Protein AF-A0AAU2IVK0-F1 (afdb_monomer)

Structure (mmCIF, N/CA/C/O backbone):
data_AF-A0AAU2IVK0-F1
#
_entry.id   AF-A0AAU2IVK0-F1
#
loop_
_atom_site.group_PDB
_atom_site.id
_atom_site.type_symbol
_atom_site.label_atom_id
_atom_site.label_alt_id
_atom_site.label_comp_id
_atom_site.label_asym_id
_atom_site.label_entity_id
_atom_site.label_seq_id
_atom_site.pdbx_PDB_ins_code
_atom_site.Cartn_x
_atom_site.Cartn_y
_atom_site.Cartn_z
_atom_site.occupancy
_atom_site.B_iso_or_equiv
_atom_site.auth_seq_id
_atom_site.auth_comp_id
_atom_site.auth_asym_id
_atom_site.auth_atom_id
_atom_site.pdbx_PDB_model_num
ATOM 1 N N . MET A 1 1 ? -2.141 32.136 -6.885 1.00 42.75 1 MET A N 1
ATOM 2 C CA . MET A 1 1 ? -2.558 30.899 -7.579 1.00 42.75 1 MET A CA 1
ATOM 3 C C . MET A 1 1 ? -3.591 30.207 -6.710 1.00 42.75 1 MET A C 1
ATOM 5 O O . MET A 1 1 ? -3.245 29.808 -5.608 1.00 42.75 1 MET A O 1
ATOM 9 N N . CYS A 1 2 ? -4.845 30.132 -7.153 1.00 53.12 2 CYS A N 1
ATOM 10 C CA . CYS A 1 2 ? -5.876 29.345 -6.474 1.00 53.12 2 CYS A CA 1
ATOM 11 C C . CYS A 1 2 ? -5.891 27.954 -7.111 1.00 53.12 2 CYS A C 1
ATOM 13 O O . CYS A 1 2 ? -6.119 27.846 -8.314 1.00 53.12 2 CYS A O 1
ATOM 15 N N . LEU A 1 3 ? -5.622 26.906 -6.331 1.00 53.50 3 LEU A N 1
ATOM 16 C CA . LEU A 1 3 ? -5.931 25.539 -6.750 1.00 53.50 3 LEU A CA 1
ATOM 17 C C . LEU A 1 3 ? -7.460 25.429 -6.917 1.00 53.50 3 LEU A C 1
ATOM 19 O O . LEU A 1 3 ? -8.185 25.956 -6.068 1.00 53.50 3 LEU A O 1
ATOM 23 N N . PRO A 1 4 ? -7.977 24.794 -7.982 1.00 55.09 4 PRO A N 1
ATOM 24 C CA . PRO A 1 4 ? -9.416 24.619 -8.152 1.00 55.09 4 PRO A CA 1
ATOM 25 C C . PRO A 1 4 ? -9.978 23.783 -6.988 1.00 55.09 4 PRO A C 1
ATOM 27 O O . PRO A 1 4 ? -9.588 22.640 -6.767 1.00 55.09 4 PRO A O 1
ATOM 30 N N . THR A 1 5 ? -10.897 24.371 -6.222 1.00 57.94 5 THR A N 1
ATOM 31 C CA . THR A 1 5 ? -11.438 23.877 -4.938 1.00 57.94 5 THR A CA 1
ATOM 32 C C . THR A 1 5 ? -12.451 22.732 -5.054 1.00 57.94 5 THR A C 1
ATOM 34 O O . THR A 1 5 ? -13.000 22.286 -4.044 1.00 57.94 5 THR A O 1
ATOM 37 N N . GLY A 1 6 ? -12.704 22.228 -6.265 1.00 61.59 6 GLY A N 1
ATOM 38 C CA . GLY A 1 6 ? -13.757 21.241 -6.515 1.00 61.59 6 GLY A CA 1
ATOM 39 C C . GLY A 1 6 ? -13.535 19.897 -5.819 1.00 61.59 6 GLY A C 1
ATOM 40 O O . GLY A 1 6 ? -14.489 19.315 -5.327 1.00 61.59 6 GLY A O 1
ATOM 41 N N . LEU A 1 7 ? -12.287 19.423 -5.728 1.00 63.31 7 LEU A N 1
ATOM 42 C CA . LEU A 1 7 ? -11.965 18.128 -5.106 1.00 63.31 7 LEU A CA 1
ATOM 43 C C . LEU A 1 7 ? -11.646 18.246 -3.611 1.00 63.31 7 LEU A C 1
ATOM 45 O O . LEU A 1 7 ? -11.989 17.357 -2.842 1.00 63.31 7 LEU A O 1
ATOM 49 N N . ALA A 1 8 ? -11.034 19.354 -3.183 1.00 65.19 8 ALA A N 1
ATOM 50 C CA . ALA A 1 8 ? -10.637 19.567 -1.787 1.00 65.19 8 ALA A CA 1
ATOM 51 C C . ALA A 1 8 ? -11.829 19.744 -0.825 1.00 65.19 8 ALA A C 1
ATOM 53 O O . ALA A 1 8 ? -11.670 19.598 0.382 1.00 65.19 8 ALA A O 1
ATOM 54 N N . SER A 1 9 ? -13.011 20.079 -1.352 1.00 75.06 9 SER A N 1
ATOM 55 C CA . SER A 1 9 ? -14.247 20.264 -0.580 1.00 75.06 9 SER A CA 1
ATOM 56 C C . SER A 1 9 ? -15.127 19.013 -0.521 1.00 75.06 9 SER A C 1
ATOM 58 O O . SER A 1 9 ? -16.104 18.989 0.230 1.00 75.06 9 SER A O 1
ATOM 60 N N . LEU A 1 10 ? -14.799 17.966 -1.286 1.00 75.31 10 LEU A N 1
ATOM 61 C CA . LEU A 1 10 ? -15.554 16.721 -1.251 1.00 75.31 10 LEU A CA 1
ATOM 62 C C . LEU A 1 10 ? -15.214 15.944 0.025 1.00 75.31 10 LEU A C 1
ATOM 64 O O . LEU A 1 10 ? -14.033 15.794 0.346 1.00 75.31 10 LEU A O 1
ATOM 68 N N . PRO A 1 11 ? -16.217 15.405 0.741 1.00 74.50 11 PRO A N 1
ATOM 69 C CA . PRO A 1 11 ? -15.967 14.550 1.888 1.00 74.50 11 PRO A CA 1
ATOM 70 C C . PRO A 1 11 ? -15.168 13.319 1.457 1.00 74.50 11 PRO A C 1
ATOM 72 O O . PRO A 1 11 ? -15.681 12.428 0.778 1.00 74.50 11 PRO A O 1
ATOM 75 N N . ALA A 1 12 ? -13.912 13.258 1.878 1.00 78.06 12 ALA A N 1
ATOM 76 C CA . ALA A 1 12 ? -13.069 12.087 1.744 1.00 78.06 12 ALA A CA 1
ATOM 77 C C . ALA A 1 12 ? -12.642 11.655 3.140 1.00 78.06 12 ALA A C 1
ATOM 79 O O . ALA A 1 12 ? -12.238 12.472 3.967 1.00 78.06 12 ALA A O 1
ATOM 80 N N . ALA A 1 13 ? -12.723 10.358 3.405 1.00 82.25 13 ALA A N 1
ATOM 81 C CA . ALA A 1 13 ? -11.935 9.817 4.493 1.00 82.25 13 ALA A CA 1
ATOM 82 C C . ALA A 1 13 ? -10.466 9.827 4.033 1.00 82.25 13 ALA A C 1
ATOM 84 O O . ALA A 1 13 ? -10.172 9.572 2.862 1.00 82.25 13 ALA A O 1
ATOM 85 N N . VAL A 1 14 ? -9.556 10.185 4.934 1.00 79.94 14 VAL A N 1
ATOM 86 C CA . VAL A 1 14 ? -8.135 10.356 4.616 1.00 79.94 14 VAL A CA 1
ATOM 87 C C . VAL A 1 14 ? -7.332 9.481 5.572 1.00 79.94 14 VAL A C 1
ATOM 89 O O . VAL A 1 14 ? -7.470 9.646 6.784 1.00 79.94 14 VAL A O 1
ATOM 92 N N . PRO A 1 15 ? -6.516 8.542 5.066 1.00 83.69 15 PRO A N 1
ATOM 93 C CA . PRO A 1 15 ? -5.635 7.764 5.912 1.00 83.69 15 PRO A CA 1
ATOM 94 C C . PRO A 1 15 ? -4.505 8.674 6.386 1.00 83.69 15 PRO A C 1
ATOM 96 O O . PRO A 1 15 ? -3.922 9.424 5.600 1.00 83.69 15 PRO A O 1
ATOM 99 N N . VAL A 1 16 ? -4.182 8.594 7.672 1.00 90.06 16 VAL A N 1
ATOM 100 C CA . VAL A 1 16 ? -3.043 9.315 8.238 1.00 90.06 16 VAL A CA 1
ATOM 101 C C . VAL A 1 16 ? -1.808 8.430 8.096 1.00 90.06 16 VAL A C 1
ATOM 103 O O . VAL A 1 16 ? -1.815 7.264 8.499 1.00 90.06 16 VAL A O 1
ATOM 106 N N . LYS A 1 17 ? -0.765 8.956 7.453 1.00 92.88 17 LYS A N 1
ATOM 107 C CA . LYS A 1 17 ? 0.481 8.232 7.195 1.00 92.88 17 LYS A CA 1
ATOM 108 C C . LYS A 1 17 ? 1.661 9.187 7.074 1.00 92.88 17 LYS A C 1
ATOM 110 O O . LYS A 1 17 ? 1.516 10.312 6.594 1.00 92.88 17 LYS A O 1
ATOM 115 N N . LYS A 1 18 ? 2.846 8.691 7.416 1.00 94.88 18 LYS A N 1
ATOM 116 C CA . LYS A 1 18 ? 4.124 9.323 7.090 1.00 94.88 18 LYS A CA 1
ATOM 117 C C . LYS A 1 18 ? 4.698 8.660 5.837 1.00 94.88 18 LYS A C 1
ATOM 119 O O . LYS A 1 18 ? 4.999 7.470 5.870 1.00 94.88 18 LYS A O 1
ATOM 124 N N . ARG A 1 19 ? 4.882 9.432 4.760 1.00 94.88 19 ARG A N 1
ATOM 125 C CA . ARG A 1 19 ? 5.584 8.988 3.541 1.00 94.88 19 ARG A CA 1
ATOM 126 C C . ARG A 1 19 ? 7.081 9.254 3.702 1.00 94.88 19 ARG A C 1
ATOM 128 O O . ARG A 1 19 ? 7.488 10.394 3.929 1.00 94.88 19 ARG A O 1
ATOM 135 N N . LEU A 1 20 ? 7.894 8.215 3.583 1.00 95.50 20 LEU A N 1
ATOM 136 C CA . LEU A 1 20 ? 9.347 8.290 3.468 1.00 95.50 20 LEU A CA 1
ATOM 137 C C . LEU A 1 20 ? 9.723 8.107 1.996 1.00 95.50 20 LEU A C 1
ATOM 139 O O . LEU A 1 20 ? 9.166 7.246 1.318 1.00 95.50 20 LEU A O 1
ATOM 143 N N . SER A 1 21 ? 10.669 8.905 1.510 1.00 94.56 21 SER A N 1
ATOM 144 C CA . SER A 1 21 ? 11.250 8.722 0.178 1.00 94.56 21 SER A CA 1
ATOM 145 C C . SER A 1 21 ? 12.542 7.926 0.321 1.00 94.56 21 SER A C 1
ATOM 147 O O . SER A 1 21 ? 13.502 8.422 0.913 1.00 94.56 21 SER A O 1
ATOM 149 N N . VAL A 1 22 ? 12.543 6.685 -0.162 1.00 90.81 22 VAL A N 1
ATOM 150 C CA . VAL A 1 22 ? 13.686 5.763 -0.115 1.00 90.81 22 VAL A CA 1
ATOM 151 C C . VAL A 1 22 ? 13.848 5.157 -1.511 1.00 90.81 22 VAL A C 1
ATOM 153 O O . VAL A 1 22 ? 13.365 4.051 -1.744 1.00 90.81 22 VAL A O 1
ATOM 156 N N . PRO A 1 23 ? 14.470 5.884 -2.462 1.00 87.19 23 PRO A N 1
ATOM 157 C CA . PRO A 1 23 ? 14.511 5.476 -3.863 1.00 87.19 23 PRO A CA 1
ATOM 158 C C . PRO A 1 23 ? 15.009 4.032 -4.054 1.00 87.19 23 PRO A C 1
ATOM 160 O O . PRO A 1 23 ? 15.998 3.654 -3.421 1.00 87.19 23 PRO A O 1
ATOM 163 N N . PRO A 1 24 ? 14.352 3.235 -4.919 1.00 89.88 24 PRO A N 1
ATOM 164 C CA . PRO A 1 24 ? 13.265 3.621 -5.835 1.00 89.88 24 PRO A CA 1
ATOM 165 C C . PRO A 1 24 ? 11.866 3.687 -5.190 1.00 89.88 24 PRO A C 1
ATOM 167 O O . PRO A 1 24 ? 10.893 4.008 -5.865 1.00 89.88 24 PRO A O 1
ATOM 170 N N . SER A 1 25 ? 11.749 3.400 -3.895 1.00 91.69 25 SER A N 1
ATOM 171 C CA . SER A 1 25 ? 10.474 3.211 -3.210 1.00 91.69 25 SER A CA 1
ATOM 172 C C . SER A 1 25 ? 9.978 4.451 -2.457 1.00 91.69 25 SER A C 1
ATOM 174 O O . SER A 1 25 ? 10.725 5.175 -1.794 1.00 91.69 25 SER A O 1
ATOM 176 N N . GLY A 1 26 ? 8.663 4.649 -2.457 1.00 95.19 26 GLY A N 1
ATOM 177 C CA . GLY A 1 26 ? 7.962 5.406 -1.425 1.00 95.19 26 GLY A CA 1
ATOM 178 C C . GLY A 1 26 ? 7.500 4.459 -0.321 1.00 95.19 26 GLY A C 1
ATOM 179 O O . GLY A 1 26 ? 6.810 3.484 -0.603 1.00 95.19 26 GLY A O 1
ATOM 180 N N . ILE A 1 27 ? 7.854 4.736 0.934 1.00 94.94 27 ILE A N 1
ATOM 181 C CA . ILE A 1 27 ? 7.436 3.921 2.083 1.00 94.94 27 ILE A CA 1
ATOM 182 C C . ILE A 1 27 ? 6.390 4.684 2.887 1.00 94.94 27 ILE A C 1
ATOM 184 O O . ILE A 1 27 ? 6.668 5.749 3.433 1.00 94.94 27 ILE A O 1
ATOM 188 N N . ASP A 1 28 ? 5.195 4.125 2.992 1.00 94.75 28 ASP A N 1
ATOM 189 C CA . ASP A 1 28 ? 4.124 4.621 3.842 1.00 94.75 28 ASP A CA 1
ATOM 190 C C . ASP A 1 28 ? 4.115 3.904 5.184 1.00 94.75 28 ASP A C 1
ATOM 192 O O . ASP A 1 28 ? 3.901 2.695 5.255 1.00 94.75 28 ASP A O 1
ATOM 196 N N . VAL A 1 29 ? 4.286 4.673 6.257 1.00 94.56 29 VAL A N 1
ATOM 197 C CA . VAL A 1 29 ? 4.073 4.212 7.631 1.00 94.56 29 VAL A CA 1
ATOM 198 C C . VAL A 1 29 ? 2.731 4.751 8.100 1.00 94.56 29 VAL A C 1
ATOM 200 O O . VAL A 1 29 ? 2.565 5.966 8.241 1.00 94.56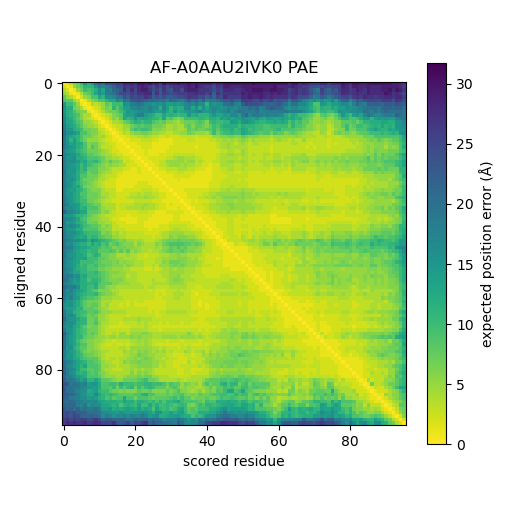 29 VAL A O 1
ATOM 203 N N . PHE A 1 30 ? 1.764 3.862 8.310 1.00 93.06 30 PHE A N 1
ATOM 204 C CA . PHE A 1 30 ? 0.409 4.262 8.675 1.00 93.06 30 PHE A CA 1
ATOM 205 C C . PHE A 1 30 ? 0.285 4.574 10.169 1.00 93.06 30 PHE A C 1
ATOM 207 O O . PHE A 1 30 ? 0.850 3.887 11.020 1.00 93.06 30 PHE A O 1
ATOM 214 N N . GLU A 1 31 ? -0.497 5.600 10.483 1.00 92.06 31 GLU A N 1
ATOM 215 C CA . GLU A 1 31 ? -0.928 5.945 11.838 1.00 92.06 31 GLU A CA 1
ATOM 216 C C . GLU A 1 31 ? -2.246 5.221 12.190 1.00 92.06 31 GLU A C 1
ATOM 218 O O . GLU A 1 31 ? -2.810 4.508 11.348 1.00 92.06 31 GLU A O 1
ATOM 223 N N . PRO A 1 32 ? -2.762 5.322 13.434 1.00 89.44 32 PRO A N 1
ATOM 224 C CA . PRO A 1 32 ? -4.066 4.762 13.772 1.00 89.44 32 PRO A CA 1
ATOM 225 C C . PRO A 1 32 ? -5.173 5.190 12.783 1.00 89.44 32 PRO A C 1
ATOM 227 O O . PRO A 1 32 ? -5.192 6.336 12.338 1.00 89.44 32 PRO A O 1
ATOM 230 N N . PRO A 1 33 ? -6.109 4.286 12.434 1.00 89.81 33 PRO A N 1
ATOM 231 C CA . PRO A 1 33 ? -6.281 2.942 12.993 1.00 89.81 33 PRO A CA 1
ATOM 232 C C . PRO A 1 33 ? -5.340 1.876 12.403 1.00 89.81 33 PRO A C 1
ATOM 234 O O . PRO A 1 33 ? -5.254 0.783 12.959 1.00 89.81 33 PRO A O 1
ATOM 237 N N . LEU A 1 34 ? -4.597 2.181 11.337 1.00 91.50 34 LEU A N 1
ATOM 238 C CA . LEU A 1 34 ? -3.789 1.218 10.575 1.00 91.50 34 LEU A CA 1
ATOM 239 C C . LEU A 1 34 ? -2.339 1.052 11.063 1.00 91.50 34 LEU A C 1
ATOM 241 O O . LEU A 1 34 ? -1.545 0.375 10.409 1.00 91.50 34 LEU A O 1
ATOM 245 N N . HIS A 1 35 ? -2.000 1.631 12.215 1.00 89.62 35 HIS A N 1
ATOM 246 C CA . HIS A 1 35 ? -0.685 1.515 12.846 1.00 89.62 35 HIS A CA 1
ATOM 247 C C . HIS A 1 35 ? -0.098 0.091 12.839 1.00 89.62 35 HIS A C 1
ATOM 249 O O . HIS A 1 35 ? -0.792 -0.919 13.008 1.00 89.62 35 HIS A O 1
ATOM 255 N N . GLY A 1 36 ? 1.217 0.030 12.631 1.00 86.50 36 GLY A N 1
ATOM 256 C CA . GLY A 1 36 ? 1.961 -1.216 12.430 1.00 86.50 36 GLY A CA 1
ATOM 257 C C . GLY A 1 36 ? 1.911 -1.748 10.993 1.00 86.50 36 GLY A C 1
ATOM 258 O O . GLY A 1 36 ? 2.638 -2.685 10.683 1.00 86.50 36 GLY A O 1
ATOM 259 N N . SER A 1 37 ? 1.107 -1.148 10.109 1.00 90.00 37 SER A N 1
ATOM 260 C CA . SER A 1 37 ? 1.160 -1.424 8.669 1.00 90.00 37 SER A CA 1
ATOM 261 C C . SER A 1 37 ? 2.199 -0.522 8.007 1.00 90.00 37 SER A C 1
ATOM 263 O O . SER A 1 37 ? 2.202 0.694 8.221 1.00 90.00 37 SER A O 1
ATOM 265 N N . VAL A 1 38 ? 3.055 -1.120 7.183 1.00 92.81 38 VAL A N 1
ATOM 266 C CA . VAL A 1 38 ? 4.047 -0.419 6.365 1.00 92.81 38 VAL A CA 1
ATOM 267 C C . VAL A 1 38 ? 3.892 -0.900 4.929 1.00 92.81 38 VAL A C 1
ATOM 269 O O . VAL A 1 38 ? 3.878 -2.107 4.692 1.00 92.81 38 VAL A O 1
ATOM 272 N N . LEU A 1 39 ? 3.754 0.031 3.986 1.00 93.94 39 LEU A N 1
ATOM 273 C CA . LEU A 1 39 ? 3.632 -0.278 2.562 1.00 93.94 39 LEU A CA 1
ATOM 274 C C . LEU A 1 39 ? 4.784 0.373 1.803 1.00 93.94 39 LEU A C 1
ATOM 276 O O . LEU A 1 39 ? 4.961 1.585 1.880 1.00 93.94 39 LEU A O 1
ATOM 280 N N . ALA A 1 40 ? 5.554 -0.431 1.078 1.00 94.69 40 ALA A N 1
ATOM 281 C CA . ALA A 1 40 ? 6.533 0.058 0.120 1.00 94.69 40 ALA A CA 1
ATOM 282 C C . ALA A 1 40 ? 5.922 -0.011 -1.281 1.00 94.69 40 ALA A C 1
ATOM 284 O O . ALA A 1 40 ? 5.387 -1.044 -1.675 1.00 94.69 40 ALA A O 1
ATOM 285 N N . GLU A 1 41 ? 6.003 1.090 -2.013 1.00 93.31 41 GLU A N 1
ATOM 286 C CA . GLU A 1 41 ? 5.515 1.219 -3.382 1.00 93.31 41 GLU A CA 1
ATOM 287 C C . GLU A 1 41 ? 6.663 1.692 -4.266 1.00 93.31 41 GLU A C 1
ATOM 289 O O . GLU A 1 41 ? 7.396 2.607 -3.887 1.00 93.31 41 GLU A O 1
ATOM 294 N N . VAL A 1 42 ? 6.809 1.079 -5.435 1.00 93.69 42 VAL A N 1
ATOM 295 C CA . VAL A 1 42 ? 7.781 1.472 -6.455 1.00 93.69 42 VAL A CA 1
ATOM 296 C C . VAL A 1 42 ? 7.037 1.904 -7.703 1.00 93.69 42 VAL A C 1
ATOM 298 O O . VAL A 1 42 ? 6.071 1.262 -8.111 1.00 93.69 42 VAL A O 1
ATOM 301 N N . GLU A 1 43 ? 7.481 3.001 -8.304 1.00 90.44 43 GLU A N 1
ATOM 302 C CA . GLU A 1 43 ? 6.992 3.419 -9.612 1.00 90.44 43 GLU A CA 1
ATOM 303 C C . GLU A 1 43 ? 7.946 2.868 -10.666 1.00 90.44 43 GLU A C 1
ATOM 305 O O . GLU A 1 43 ? 9.098 3.289 -10.764 1.00 90.44 43 GLU A O 1
ATOM 310 N N . ILE A 1 44 ? 7.465 1.880 -11.413 1.00 91.19 44 ILE A N 1
ATOM 311 C CA . ILE A 1 44 ? 8.206 1.206 -12.472 1.00 91.19 44 ILE A CA 1
ATOM 312 C C . ILE A 1 44 ? 7.409 1.382 -13.757 1.00 91.19 44 ILE A C 1
ATOM 314 O O . ILE A 1 44 ? 6.199 1.166 -13.775 1.00 91.19 44 ILE A O 1
ATOM 318 N N . THR A 1 45 ? 8.078 1.800 -14.828 1.00 90.19 45 THR A N 1
ATOM 319 C CA . THR A 1 45 ? 7.390 2.215 -16.064 1.00 90.19 45 THR A CA 1
ATOM 320 C C . THR A 1 45 ? 7.481 1.193 -17.194 1.00 90.19 45 THR A C 1
ATOM 322 O O . THR A 1 45 ? 6.724 1.298 -18.158 1.00 90.19 45 THR A O 1
ATOM 325 N N . GLY A 1 46 ? 8.372 0.201 -17.089 1.00 92.56 46 GLY A N 1
ATOM 326 C CA . GLY A 1 46 ? 8.578 -0.818 -18.118 1.00 92.56 46 GLY A CA 1
ATOM 327 C C . GLY A 1 46 ? 8.327 -2.241 -17.627 1.00 92.56 46 GLY A C 1
ATOM 328 O O . GLY A 1 46 ? 8.797 -2.626 -16.561 1.00 92.56 46 GLY A O 1
ATOM 329 N N . ASP A 1 47 ? 7.666 -3.055 -18.450 1.00 91.06 47 ASP A N 1
ATOM 330 C CA . ASP A 1 47 ? 7.378 -4.465 -18.145 1.00 91.06 47 ASP A CA 1
ATOM 331 C C . ASP A 1 47 ? 8.645 -5.281 -17.844 1.00 91.06 47 ASP A C 1
ATOM 333 O O . ASP A 1 47 ? 8.651 -6.127 -16.948 1.00 91.06 47 ASP A O 1
ATOM 337 N N . ASP A 1 48 ? 9.736 -5.024 -18.570 1.00 92.19 48 ASP A N 1
ATOM 338 C CA . ASP A 1 48 ? 11.018 -5.694 -18.331 1.00 92.19 48 ASP A CA 1
ATOM 339 C C . ASP A 1 48 ? 11.638 -5.280 -16.988 1.00 92.19 48 ASP A C 1
ATOM 341 O O . ASP A 1 48 ? 12.237 -6.106 -16.301 1.00 92.19 48 ASP A O 1
ATOM 345 N N . GLU A 1 49 ? 11.446 -4.025 -16.579 1.00 89.94 49 GLU A N 1
ATOM 346 C CA . GLU A 1 49 ? 11.897 -3.512 -15.285 1.00 89.94 49 GLU A CA 1
ATOM 347 C C . GLU A 1 49 ? 11.063 -4.105 -14.140 1.00 89.94 49 GLU A C 1
ATOM 349 O O . GLU A 1 49 ? 11.631 -4.511 -13.129 1.00 89.94 49 GLU A O 1
ATOM 354 N N . VAL A 1 50 ? 9.746 -4.273 -14.328 1.00 89.06 50 VAL A N 1
ATOM 355 C CA . VAL A 1 50 ? 8.872 -4.971 -13.365 1.00 89.06 50 VAL A CA 1
ATOM 356 C C . VAL A 1 50 ? 9.328 -6.417 -13.182 1.00 89.06 50 VAL A C 1
ATOM 358 O O . VAL A 1 50 ? 9.448 -6.891 -12.057 1.00 89.06 50 V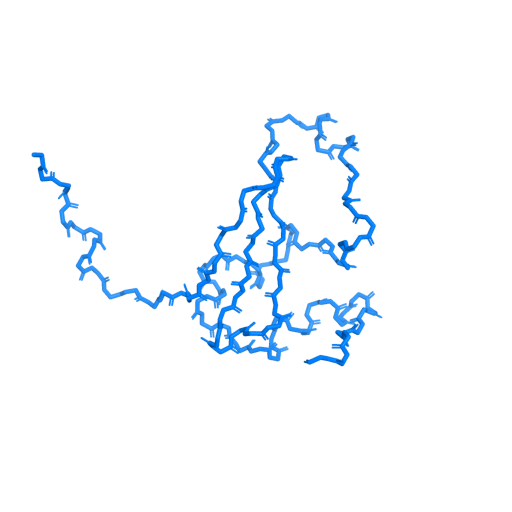AL A O 1
ATOM 361 N N . ARG A 1 51 ? 9.631 -7.121 -14.278 1.00 89.31 51 ARG A N 1
ATOM 362 C CA . ARG A 1 51 ? 10.103 -8.516 -14.228 1.00 89.31 51 ARG A CA 1
ATOM 363 C C . ARG A 1 51 ? 11.472 -8.664 -13.572 1.00 89.31 51 ARG A C 1
ATOM 365 O O . ARG A 1 51 ? 11.750 -9.709 -12.989 1.00 89.31 51 ARG A O 1
ATOM 372 N N . ALA A 1 52 ? 12.331 -7.658 -13.710 1.00 91.69 52 ALA A N 1
ATOM 373 C CA . ALA A 1 52 ? 13.661 -7.642 -13.112 1.00 91.69 52 ALA A CA 1
ATOM 374 C C . ALA A 1 52 ? 13.663 -7.129 -11.662 1.00 91.69 52 ALA A C 1
ATOM 376 O O . ALA A 1 52 ? 14.679 -7.262 -10.975 1.00 91.69 52 ALA A O 1
ATOM 377 N N . PHE A 1 53 ? 12.563 -6.532 -11.198 1.00 89.75 53 PHE A N 1
ATOM 378 C CA . PHE A 1 53 ? 12.476 -5.953 -9.868 1.00 89.75 53 PHE A CA 1
ATOM 379 C C . PHE A 1 53 ? 12.557 -7.033 -8.789 1.00 89.75 53 PHE A C 1
ATOM 381 O O . PHE A 1 53 ? 11.808 -8.009 -8.785 1.00 89.75 53 PHE A O 1
ATOM 388 N N . VAL A 1 54 ? 13.463 -6.825 -7.835 1.00 91.12 54 VAL A N 1
ATOM 389 C CA . VAL A 1 54 ? 13.602 -7.670 -6.652 1.00 91.12 54 VAL A CA 1
ATOM 390 C C . VAL A 1 54 ? 13.265 -6.816 -5.433 1.00 91.12 54 VAL A C 1
ATOM 392 O O . VAL A 1 54 ? 13.988 -5.853 -5.161 1.00 91.12 54 VAL A O 1
ATOM 395 N N . PRO A 1 55 ? 12.183 -7.127 -4.696 1.00 88.75 55 PRO A N 1
ATOM 396 C CA . PRO A 1 55 ? 11.845 -6.393 -3.488 1.00 88.75 55 PRO A 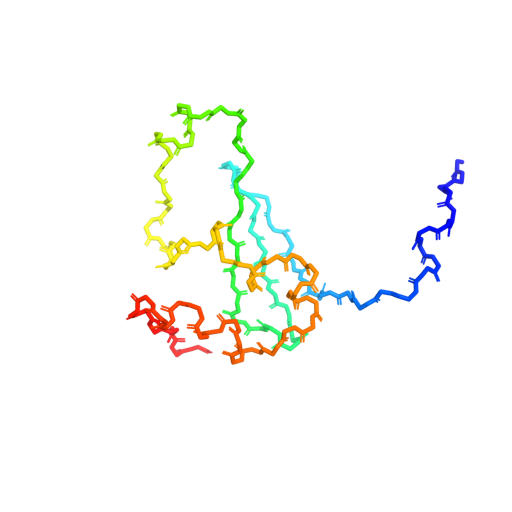CA 1
ATOM 397 C C . PRO A 1 55 ? 12.911 -6.599 -2.407 1.00 88.75 55 PRO A C 1
ATOM 399 O O . PRO A 1 55 ? 13.620 -7.607 -2.379 1.00 88.75 55 PRO A O 1
ATOM 402 N N . SER A 1 56 ? 13.003 -5.637 -1.490 1.00 87.81 56 SER A N 1
ATOM 403 C CA . SER A 1 56 ? 13.896 -5.735 -0.333 1.00 87.81 56 SER A CA 1
ATOM 404 C C . SER A 1 56 ? 13.571 -6.993 0.492 1.00 87.81 56 SER A C 1
ATOM 406 O O . SER A 1 56 ? 12.389 -7.314 0.627 1.00 87.81 56 SER A O 1
ATOM 408 N N . PRO A 1 57 ? 14.552 -7.688 1.097 1.00 87.69 57 PRO A N 1
ATOM 409 C CA . PRO A 1 57 ? 14.301 -8.866 1.943 1.00 87.69 57 PRO A CA 1
ATOM 410 C C . PRO A 1 57 ? 13.338 -8.628 3.120 1.00 87.69 57 PRO A C 1
ATOM 412 O O . PRO A 1 57 ? 12.755 -9.564 3.659 1.00 87.69 57 PRO A O 1
ATOM 415 N N . GLU A 1 58 ? 13.177 -7.374 3.532 1.00 87.12 58 GLU A N 1
ATOM 416 C CA . GLU A 1 58 ? 12.278 -6.913 4.587 1.00 87.12 58 GLU A CA 1
ATOM 417 C C . GLU A 1 58 ? 10.816 -6.816 4.115 1.00 87.12 58 GLU A C 1
ATOM 419 O O . GLU A 1 58 ? 9.905 -6.709 4.942 1.00 87.12 58 GLU A O 1
ATOM 424 N N . CYS A 1 59 ? 10.565 -6.850 2.800 1.00 89.44 59 CYS A N 1
ATOM 425 C CA . CYS A 1 59 ? 9.220 -6.901 2.240 1.00 89.44 59 CYS A CA 1
ATOM 426 C C . CYS A 1 59 ? 8.595 -8.261 2.546 1.00 89.44 59 CYS A C 1
ATOM 428 O O . CYS A 1 59 ? 9.006 -9.294 2.025 1.00 89.44 59 CYS A O 1
ATOM 430 N N . LEU A 1 60 ? 7.561 -8.246 3.383 1.00 89.19 60 LEU A N 1
ATOM 431 C CA . LEU A 1 60 ? 6.922 -9.476 3.832 1.00 89.19 60 LEU A CA 1
ATOM 432 C C . LEU A 1 60 ? 6.046 -10.107 2.745 1.00 89.19 60 LEU A C 1
ATOM 434 O O . LEU A 1 60 ? 6.086 -11.317 2.566 1.00 89.19 60 LEU A O 1
ATOM 438 N N . ALA A 1 61 ? 5.256 -9.302 2.032 1.00 90.38 61 ALA A N 1
ATOM 439 C CA . ALA A 1 61 ? 4.325 -9.760 1.004 1.00 90.38 61 ALA A CA 1
ATOM 440 C C . ALA A 1 61 ? 4.280 -8.778 -0.165 1.00 90.38 61 ALA A C 1
ATOM 442 O O . ALA A 1 61 ? 4.232 -7.566 0.050 1.00 90.38 61 ALA A O 1
ATOM 443 N N . GLU A 1 62 ? 4.181 -9.306 -1.383 1.00 90.81 62 GLU A N 1
ATOM 444 C CA . GLU A 1 62 ? 3.749 -8.523 -2.535 1.00 90.81 62 GLU A CA 1
ATOM 445 C C . GLU A 1 62 ? 2.218 -8.385 -2.531 1.00 90.81 62 GLU A C 1
ATOM 447 O O . GLU A 1 62 ? 1.482 -9.367 -2.384 1.00 90.81 62 GLU A O 1
ATOM 452 N N . VAL A 1 63 ? 1.741 -7.147 -2.671 1.00 92.62 63 VAL A N 1
ATOM 453 C CA . VAL A 1 63 ? 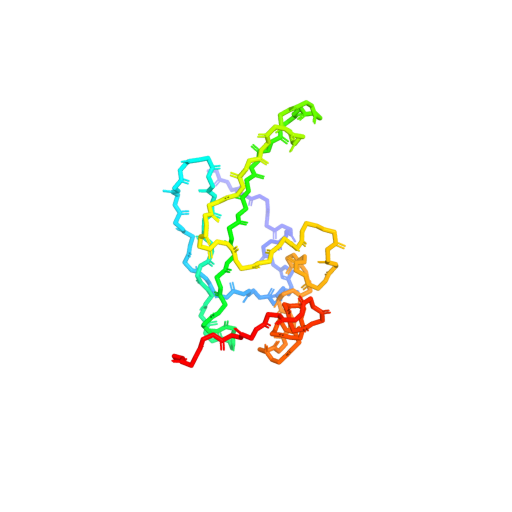0.312 -6.794 -2.619 1.00 92.62 63 VAL A CA 1
ATOM 454 C C . VAL A 1 63 ? -0.153 -6.006 -3.845 1.00 92.62 63 VAL A C 1
ATOM 456 O O . VAL A 1 63 ? -1.250 -5.457 -3.823 1.00 92.62 63 VAL A O 1
ATOM 459 N N . THR A 1 64 ? 0.654 -5.974 -4.909 1.00 90.94 64 THR A N 1
ATOM 460 C CA . THR A 1 64 ? 0.402 -5.232 -6.157 1.00 90.94 64 THR A CA 1
ATOM 461 C C . THR A 1 64 ? -1.000 -5.496 -6.715 1.00 90.94 64 THR A C 1
ATOM 463 O O . THR A 1 64 ? -1.753 -4.559 -6.969 1.00 90.94 64 THR A O 1
ATOM 466 N N . ASP A 1 65 ? -1.395 -6.771 -6.792 1.00 90.50 65 ASP A N 1
A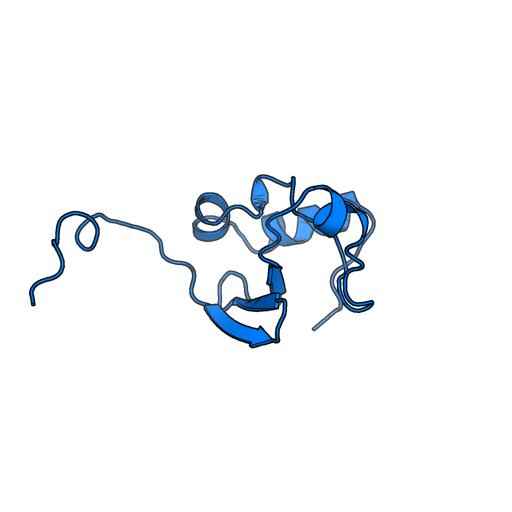TOM 467 C CA . ASP A 1 65 ? -2.699 -7.199 -7.321 1.00 90.50 65 ASP A CA 1
ATOM 468 C C . ASP A 1 65 ? -3.787 -7.367 -6.240 1.00 90.50 65 ASP A C 1
ATOM 470 O O . ASP A 1 65 ? -4.901 -7.826 -6.510 1.00 90.50 65 ASP A O 1
ATOM 474 N N . ASP A 1 66 ? -3.493 -7.017 -4.984 1.00 91.44 66 ASP A N 1
ATOM 475 C CA . ASP A 1 66 ? -4.431 -7.168 -3.875 1.00 91.44 66 ASP A CA 1
ATOM 476 C C . ASP A 1 66 ? -5.280 -5.904 -3.710 1.00 91.44 66 ASP A C 1
ATOM 478 O O . ASP A 1 66 ? -4.861 -4.899 -3.130 1.00 91.44 66 ASP A O 1
ATOM 482 N N . ALA A 1 67 ? -6.530 -5.971 -4.172 1.00 90.94 67 ALA A N 1
ATOM 483 C CA . ALA A 1 67 ? -7.457 -4.842 -4.144 1.00 90.94 67 ALA A CA 1
ATOM 484 C C . ALA A 1 67 ? -7.645 -4.212 -2.745 1.00 90.94 67 ALA A C 1
ATOM 486 O O . ALA A 1 67 ? -8.022 -3.037 -2.654 1.00 90.94 67 ALA A O 1
ATOM 487 N N . ARG A 1 68 ? -7.371 -4.948 -1.653 1.00 88.69 68 ARG A N 1
ATOM 488 C CA . ARG A 1 68 ? -7.434 -4.433 -0.270 1.00 88.69 68 ARG A CA 1
ATOM 489 C C . ARG A 1 68 ? -6.408 -3.330 0.005 1.00 88.69 68 ARG A C 1
ATOM 491 O O . ARG A 1 68 ? -6.670 -2.479 0.851 1.00 88.69 68 ARG A O 1
ATOM 498 N N . PHE A 1 69 ? -5.291 -3.317 -0.725 1.00 90.62 69 PHE A N 1
ATOM 499 C CA . PHE A 1 69 ? -4.185 -2.367 -0.555 1.00 90.62 69 PHE A CA 1
ATOM 50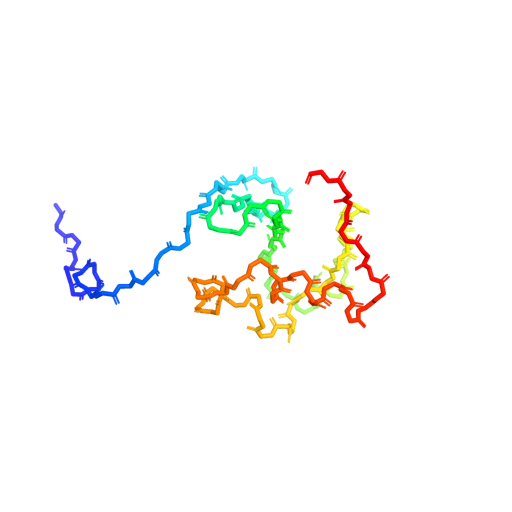0 C C . PHE A 1 69 ? -4.288 -1.139 -1.468 1.00 90.62 69 PHE A C 1
ATOM 502 O O . PHE A 1 69 ? -3.420 -0.270 -1.454 1.00 90.62 69 PHE A O 1
ATOM 509 N N . THR A 1 70 ? -5.385 -1.004 -2.215 1.00 90.69 70 THR A N 1
ATOM 510 C CA . THR A 1 70 ? -5.668 0.223 -2.968 1.00 90.69 70 THR A CA 1
ATOM 511 C C . THR A 1 70 ? -5.970 1.391 -2.026 1.00 90.69 70 THR A C 1
ATOM 513 O O . THR A 1 70 ? -6.626 1.224 -0.993 1.00 90.69 70 THR A O 1
ATOM 516 N N . GLY A 1 71 ? -5.560 2.608 -2.405 1.00 85.81 71 GLY A N 1
ATOM 517 C CA . GLY A 1 71 ? -5.735 3.802 -1.568 1.00 85.81 71 GLY A CA 1
ATOM 518 C C . GLY A 1 71 ? -7.177 4.007 -1.088 1.00 85.81 71 GLY A C 1
ATOM 519 O O . GLY A 1 71 ? -7.404 4.243 0.095 1.00 85.81 71 GLY A O 1
ATOM 520 N N . GLY A 1 72 ? -8.167 3.820 -1.969 1.00 86.31 72 GLY A N 1
ATOM 521 C CA . GLY A 1 72 ? -9.588 3.962 -1.626 1.00 86.31 72 GLY A CA 1
ATOM 522 C C . GLY A 1 72 ? -10.115 2.915 -0.636 1.00 86.31 72 GLY A C 1
ATOM 523 O O . GLY A 1 72 ? -11.026 3.217 0.139 1.00 86.31 72 GLY A O 1
ATOM 524 N N . LYS A 1 73 ? -9.550 1.700 -0.632 1.00 89.38 73 LYS A N 1
ATOM 525 C CA . LYS A 1 73 ? -9.896 0.653 0.340 1.00 89.38 73 LYS A CA 1
ATOM 526 C C . LYS A 1 73 ? -9.195 0.881 1.673 1.00 89.38 73 LYS A C 1
ATOM 528 O O . LYS A 1 73 ? -9.869 0.837 2.699 1.00 89.38 73 LYS A O 1
ATOM 533 N N . LEU A 1 74 ? -7.906 1.225 1.658 1.00 90.00 74 LEU A N 1
ATOM 534 C CA . LEU A 1 74 ? -7.116 1.482 2.868 1.00 90.00 74 LEU A CA 1
ATOM 535 C C . LEU A 1 74 ? -7.712 2.591 3.738 1.00 90.00 74 LEU A C 1
ATOM 537 O O . LEU A 1 74 ? -7.745 2.470 4.955 1.00 90.00 74 LEU A O 1
ATOM 541 N N . VAL A 1 75 ? -8.274 3.631 3.122 1.00 88.50 75 VAL A N 1
ATOM 542 C CA . VAL A 1 75 ? -8.991 4.708 3.823 1.00 88.50 75 VAL A CA 1
ATOM 543 C C . VAL A 1 75 ? -10.082 4.192 4.780 1.00 88.50 75 VAL A C 1
ATOM 545 O O . VAL A 1 75 ? -10.364 4.824 5.798 1.00 88.50 75 VAL A O 1
ATOM 548 N N . ARG A 1 76 ? -10.745 3.085 4.426 1.00 87.69 76 ARG A N 1
ATOM 549 C CA . ARG A 1 76 ? -11.882 2.516 5.170 1.00 87.69 76 ARG A CA 1
ATOM 550 C C . ARG A 1 76 ? -11.542 1.198 5.858 1.00 87.69 76 ARG A C 1
ATOM 552 O O . ARG A 1 76 ? -12.409 0.642 6.525 1.00 87.69 76 ARG A O 1
ATOM 559 N N . ALA A 1 77 ? -10.329 0.693 5.661 1.00 88.25 77 ALA A N 1
ATOM 560 C CA . ALA A 1 77 ? -9.926 -0.604 6.159 1.00 88.25 77 ALA A CA 1
ATOM 561 C C . ALA A 1 77 ? -9.730 -0.570 7.677 1.00 88.25 77 ALA A C 1
ATOM 563 O O . ALA A 1 77 ? -9.245 0.402 8.261 1.00 88.25 77 ALA A O 1
ATOM 564 N N . SER A 1 78 ? -10.067 -1.681 8.313 1.00 87.50 78 SER A N 1
ATOM 565 C CA . SER A 1 78 ? -9.621 -2.008 9.658 1.00 87.50 78 SER A CA 1
ATOM 566 C C . SER A 1 78 ? -8.220 -2.620 9.621 1.00 87.50 78 SER A C 1
ATOM 568 O O . SER A 1 78 ? -7.803 -3.240 8.639 1.00 87.50 78 SER A O 1
ATOM 570 N N . ARG A 1 79 ? -7.503 -2.528 10.746 1.00 85.19 79 ARG A N 1
ATOM 571 C CA . ARG A 1 79 ? -6.196 -3.180 10.909 1.00 85.19 79 ARG A CA 1
ATOM 572 C C . ARG A 1 79 ? -6.273 -4.685 10.628 1.00 85.19 79 ARG A C 1
ATOM 574 O O . ARG A 1 79 ? -5.390 -5.230 9.982 1.00 85.19 79 ARG A O 1
ATOM 581 N N . SER A 1 80 ? -7.338 -5.353 11.069 1.00 84.25 80 SER A N 1
ATOM 582 C CA . SER A 1 80 ? -7.549 -6.785 10.827 1.00 84.25 80 SER A CA 1
ATOM 583 C C . SER A 1 80 ? -7.686 -7.135 9.345 1.00 84.25 80 SER A C 1
ATOM 585 O O . SER A 1 80 ? -7.147 -8.152 8.922 1.00 84.25 80 SER A O 1
ATOM 587 N N . GLU A 1 81 ? -8.360 -6.303 8.547 1.00 86.31 81 GLU A N 1
ATOM 588 C CA . GLU A 1 81 ? -8.510 -6.541 7.103 1.00 86.31 81 GLU A CA 1
ATOM 589 C C . GLU A 1 81 ? -7.178 -6.390 6.364 1.00 86.31 81 GLU A C 1
ATOM 591 O O . GLU A 1 81 ? -6.884 -7.175 5.463 1.00 86.31 81 GLU A O 1
ATOM 596 N N . VAL A 1 82 ? -6.352 -5.425 6.780 1.00 85.19 82 VAL A N 1
ATOM 597 C CA . VAL A 1 82 ? -5.005 -5.234 6.225 1.00 85.19 82 VAL A CA 1
ATOM 598 C C . VAL A 1 82 ? -4.093 -6.407 6.594 1.00 85.19 82 VAL A C 1
ATOM 600 O O . VAL A 1 82 ? -3.377 -6.924 5.740 1.00 85.19 82 VAL A O 1
ATOM 603 N N . LEU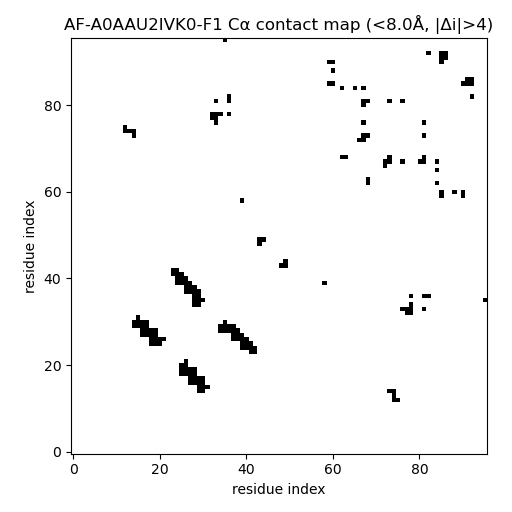 A 1 83 ? -4.153 -6.885 7.841 1.00 82.81 83 LEU A N 1
ATOM 604 C CA . LEU A 1 83 ? -3.344 -8.018 8.305 1.00 82.81 83 LEU A CA 1
ATOM 605 C C . LEU A 1 83 ? -3.779 -9.370 7.719 1.00 82.81 83 LEU A C 1
ATOM 607 O O . LEU A 1 83 ? -2.953 -10.279 7.625 1.00 82.81 83 LEU A O 1
ATOM 611 N N . ALA A 1 84 ? -5.041 -9.511 7.303 1.00 81.00 84 ALA A N 1
ATOM 612 C CA . ALA A 1 84 ? -5.522 -10.726 6.651 1.00 81.00 84 ALA A CA 1
ATOM 613 C C . ALA A 1 84 ? -4.807 -10.990 5.316 1.00 81.00 84 ALA A C 1
ATOM 615 O O . ALA A 1 84 ? -4.552 -12.141 4.983 1.00 81.00 84 ALA A O 1
ATOM 616 N N . GLY A 1 85 ? -4.414 -9.947 4.576 1.00 78.12 85 GLY A N 1
ATOM 617 C CA . GLY A 1 85 ? -3.772 -10.132 3.274 1.00 78.12 85 GLY A CA 1
ATOM 618 C C . GLY A 1 85 ? -2.447 -10.891 3.323 1.00 78.12 85 GLY A C 1
ATOM 619 O O . GLY A 1 85 ? -2.300 -11.903 2.637 1.00 78.12 85 GLY A O 1
ATOM 620 N N . PRO A 1 86 ? -1.473 -10.462 4.136 1.00 77.50 86 PRO A N 1
ATOM 621 C CA . PRO A 1 86 ? -0.263 -11.241 4.369 1.00 77.50 86 PRO A CA 1
ATOM 622 C C . PRO A 1 86 ? -0.566 -12.631 4.953 1.00 77.50 86 PRO A C 1
ATOM 624 O O . PRO A 1 86 ? 0.057 -13.611 4.544 1.00 77.50 86 PRO A O 1
ATOM 627 N N . ALA A 1 87 ? -1.561 -12.745 5.842 1.00 75.56 87 ALA A N 1
ATOM 628 C CA . ALA A 1 87 ? -1.932 -14.019 6.459 1.00 75.56 87 ALA A CA 1
ATOM 629 C C . ALA A 1 87 ? -2.437 -15.060 5.446 1.00 75.56 87 ALA A C 1
ATOM 631 O O . ALA A 1 87 ? -2.083 -16.233 5.574 1.00 75.56 87 ALA A O 1
ATOM 632 N N . ASP A 1 88 ? -3.169 -14.642 4.407 1.00 80.38 88 ASP A N 1
ATOM 633 C CA . ASP A 1 8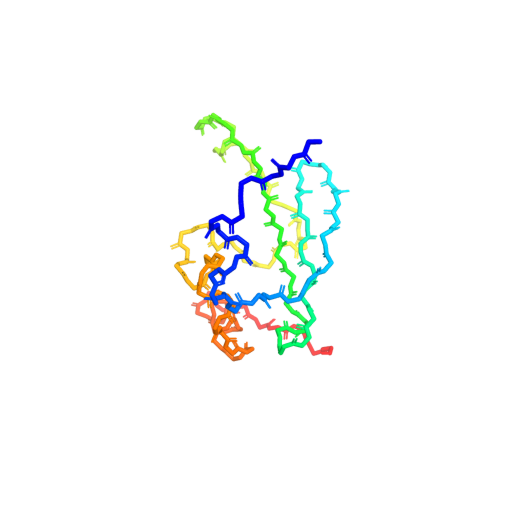8 ? -3.609 -15.515 3.305 1.00 80.38 88 ASP A CA 1
ATOM 634 C C . ASP A 1 88 ? -2.421 -16.150 2.555 1.00 80.38 88 ASP A C 1
ATOM 636 O O . ASP A 1 88 ? -2.542 -17.223 1.967 1.00 80.38 88 ASP A O 1
ATOM 640 N N . ARG A 1 89 ? -1.247 -15.505 2.611 1.00 77.25 89 ARG A N 1
ATOM 641 C CA . ARG A 1 89 ? 0.019 -15.971 2.024 1.00 77.25 89 ARG A CA 1
ATOM 642 C C . ARG A 1 89 ? 0.926 -16.671 3.050 1.00 77.25 89 ARG A C 1
ATOM 644 O O . ARG A 1 89 ? 2.090 -16.937 2.767 1.00 77.25 89 ARG A O 1
ATOM 651 N N . GLY A 1 90 ? 0.411 -16.964 4.249 1.00 77.75 90 GLY A N 1
ATOM 652 C CA . GLY A 1 90 ? 1.135 -17.643 5.330 1.00 77.75 90 GLY A CA 1
ATOM 653 C C . GLY A 1 90 ? 2.035 -16.737 6.177 1.00 77.75 90 GLY A C 1
ATOM 654 O O . GLY A 1 90 ? 2.765 -17.228 7.038 1.00 77.75 90 GLY A O 1
ATOM 655 N N . ILE A 1 91 ? 1.979 -15.421 5.976 1.00 78.25 91 ILE A N 1
ATOM 656 C CA . ILE A 1 91 ? 2.847 -14.458 6.652 1.00 78.25 91 ILE A CA 1
ATOM 657 C C . ILE A 1 91 ? 2.130 -13.915 7.881 1.00 78.25 91 ILE A C 1
ATOM 659 O O . ILE A 1 91 ? 1.034 -13.360 7.795 1.00 78.25 91 ILE A O 1
ATOM 663 N N . ARG A 1 92 ? 2.767 -14.042 9.045 1.00 73.88 92 ARG A N 1
ATOM 664 C CA . ARG A 1 92 ? 2.243 -13.484 10.292 1.00 73.88 92 ARG A CA 1
ATOM 665 C C . ARG A 1 92 ? 2.891 -12.135 10.584 1.00 73.88 92 ARG A C 1
ATOM 667 O O . ARG A 1 92 ? 4.112 -12.034 10.477 1.00 73.88 92 ARG A O 1
ATOM 674 N N . PRO A 1 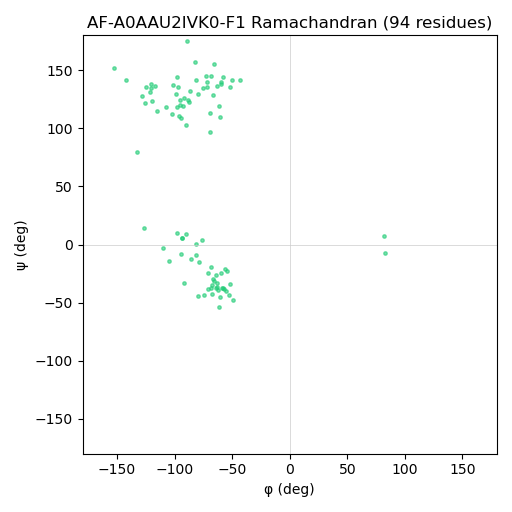93 ? 2.112 -11.116 10.984 1.00 65.25 93 PRO A N 1
ATOM 675 C CA . PRO A 1 93 ? 2.696 -9.872 11.456 1.00 65.25 93 PRO A CA 1
ATOM 676 C C . PRO A 1 93 ? 3.578 -10.146 12.676 1.00 65.25 93 PRO A C 1
ATOM 678 O O . PRO A 1 93 ? 3.210 -10.928 13.557 1.00 65.25 93 PRO A O 1
ATOM 681 N N . GLY A 1 94 ? 4.744 -9.502 12.718 1.00 64.06 94 GLY A N 1
ATOM 682 C CA . GLY A 1 94 ? 5.581 -9.492 13.910 1.00 64.06 94 GLY A CA 1
ATOM 683 C C . GLY A 1 94 ? 4.813 -8.880 15.081 1.00 64.06 94 GLY A C 1
ATOM 684 O O . GLY A 1 94 ? 4.064 -7.919 14.911 1.00 64.06 94 GLY A O 1
ATOM 685 N N . SER A 1 95 ? 4.967 -9.454 16.270 1.00 49.12 95 SER A N 1
ATOM 686 C CA . SER A 1 95 ? 4.428 -8.890 17.505 1.00 49.12 95 SER A CA 1
ATOM 687 C C . SER A 1 95 ? 5.201 -7.616 17.851 1.00 49.12 95 SER A C 1
ATOM 689 O O . SER A 1 95 ? 6.298 -7.682 18.403 1.00 49.12 95 SER A O 1
ATOM 691 N N . SER A 1 96 ? 4.665 -6.457 17.480 1.00 49.66 96 SER A N 1
ATOM 692 C CA . SER A 1 96 ? 5.133 -5.135 17.910 1.00 49.66 96 SER A CA 1
ATOM 693 C C . SER A 1 96 ? 3.945 -4.237 18.215 1.00 49.66 96 SER A C 1
ATOM 695 O O . SER A 1 96 ? 2.930 -4.323 17.481 1.00 49.66 96 SER A O 1
#

Radius of gyration: 15.48 Å; Cα contacts (8 Å, |Δi|>4): 96; chains: 1; bounding box: 30×48×36 Å

Secondary structure (DSSP, 8-state):
-PPPTTTTTS------EEEEEETTEEEEEE-TTSTT-EEEEE----HHHHHH----TT-----TT-GGGSHHHHTT--HHHHHHHHHHTTPPPP--

Nearest PDB structures (foldseek):
  2fbl-assembly1_B  TM=8.131E-01  e=1.530E-02  Nitrosomonas europaea
  2fbl-assembly1_A  TM=8.204E-01  e=3.325E-02  Nitrosomonas europaea

Sequence (96 aa):
MCLPTGLASLPAAVPVKKRLSVPPSGIDVFEPPLHGSVLAEVEITGDDEVRAFVPSPECLAEVTDDARFTGGKLVRASRSEVLAGPADRGIRPGSS

Solvent-accessible surface area (backbone atoms only — not comparable to full-atom values): 6319 Å² total; per-residue (Å²): 138,81,76,80,61,76,67,83,70,51,96,67,78,75,71,50,60,50,76,44,87,52,87,80,28,42,34,37,42,35,37,76,81,38,50,91,45,72,49,78,46,68,86,74,93,46,74,70,55,57,73,68,59,75,78,60,92,83,60,86,65,91,51,90,90,40,71,69,71,36,72,82,40,48,42,74,52,50,47,67,64,61,53,44,58,40,41,80,72,74,41,74,82,76,95,123

Mean predicted aligned error: 7.32 Å

pLDDT: mean 84.11, std 11.87, range [42.75, 95.5]

Foldseek 3Di:
DDDPCPPVPDDDQAWDWDWDDDPQWTWTQGDPPQHLDIDIDGDDDDPVCVVVDDDDPPDLDDCPVPPCPDRRNVSVDGNVSVQVVSVVVVGHRDDD